Protein AF-A0A4R4NQK6-F1 (afdb_monomer_lite)

Secondary structure (DSSP, 8-state):
----SHHHHHHHHHHHHHHHHHHHHHHHHHHHHHHHHHHHHHHHHHHHHHHTS-HHHHHHHHHHHHHHHHHHHHHHHHHHHHHHHHHHHHHHHHHHHHHHHHHHHHHHH---TT--SS-TTTT---

Sequence (126 aa):
MSDLTHTGFVRAIKKLDSETQKVGAVLEERARMLKEIGEDTAAVAEMIGEMRIDTPTVEECRSLAVECGALNEGYAKFLNHLHDVQRVSEVMRETAAREDGAIQEAVDASNIQGVHDIDRLWFKQD

pLDDT: mean 75.34, std 13.45, range [36.28, 89.62]

Foldseek 3Di:
DQPPALVSVLVVLVVLLVVLVVVLVVLVVVLVVLLVQLVVLLVVLVVVVVVVPDPVSSVVSPVSSVVSVVVSVVSVVVSVVSVVSNVVSVVVNVVSVVVLVVVLVVVVPDPDDPPPPPPCSNNDDD

Radius of gyration: 26.52 Å; chains: 1; bounding box: 51×29×78 Å

Structure (mmCIF, N/CA/C/O backbone):
data_AF-A0A4R4NQK6-F1
#
_entry.id   AF-A0A4R4NQK6-F1
#
loop_
_atom_site.group_PDB
_atom_site.id
_atom_site.type_symbol
_atom_site.label_atom_id
_atom_site.label_alt_id
_atom_site.label_comp_id
_atom_site.label_asym_id
_atom_site.label_entity_id
_atom_site.label_seq_id
_atom_site.pdbx_PDB_ins_code
_atom_site.Cartn_x
_atom_site.Cartn_y
_atom_site.Cartn_z
_atom_site.occupancy
_atom_site.B_iso_or_equiv
_atom_site.auth_seq_i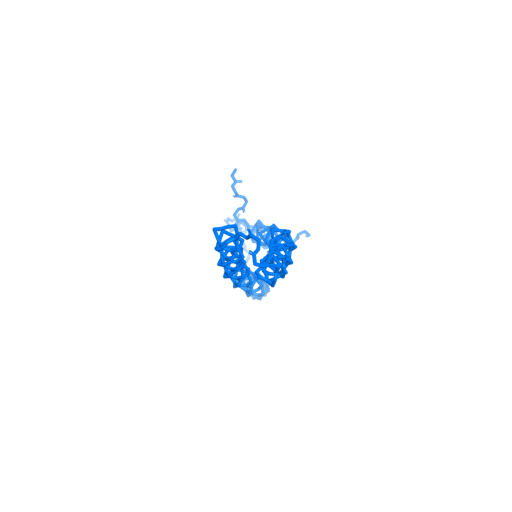d
_atom_site.auth_comp_id
_atom_site.auth_asym_id
_atom_site.auth_atom_id
_atom_site.pdbx_PDB_model_num
ATOM 1 N N . MET A 1 1 ? 5.388 19.939 -21.823 1.00 42.41 1 MET A N 1
ATOM 2 C CA . MET A 1 1 ? 5.336 18.767 -22.719 1.00 42.41 1 MET A CA 1
ATOM 3 C C . MET A 1 1 ? 5.989 17.620 -21.978 1.00 42.41 1 MET A C 1
ATOM 5 O O . MET A 1 1 ? 7.046 17.851 -21.404 1.00 42.41 1 MET A O 1
ATOM 9 N N . SER A 1 2 ? 5.332 16.462 -21.877 1.00 51.88 2 SER A N 1
ATOM 10 C CA . SER A 1 2 ? 5.975 15.267 -21.324 1.00 51.88 2 SER A CA 1
ATOM 11 C C . SER A 1 2 ? 7.163 14.936 -22.213 1.00 51.88 2 SER A C 1
ATOM 13 O O . SER A 1 2 ? 6.999 14.816 -23.424 1.00 51.88 2 SER A O 1
ATOM 15 N N . ASP A 1 3 ? 8.344 14.858 -21.619 1.00 54.84 3 ASP A N 1
ATOM 16 C CA . ASP A 1 3 ? 9.531 14.326 -22.269 1.00 54.84 3 ASP A CA 1
ATOM 17 C C . ASP A 1 3 ? 9.215 12.880 -22.697 1.00 54.84 3 ASP A C 1
ATOM 19 O O . ASP A 1 3 ? 9.081 12.000 -21.849 1.00 54.84 3 ASP A O 1
ATOM 23 N N . LEU A 1 4 ? 8.949 12.680 -23.994 1.00 57.94 4 LEU A N 1
ATOM 24 C CA . LEU A 1 4 ? 8.558 11.394 -24.595 1.00 57.94 4 LEU A CA 1
ATOM 25 C C . LEU A 1 4 ? 9.774 10.490 -24.865 1.00 57.94 4 LEU A C 1
ATOM 27 O O . LEU A 1 4 ? 9.633 9.444 -25.492 1.00 57.94 4 LEU A O 1
ATOM 31 N N . THR A 1 5 ? 10.964 10.892 -24.419 1.00 68.81 5 THR A N 1
ATOM 32 C CA . THR A 1 5 ? 12.196 10.112 -24.565 1.00 68.81 5 THR A CA 1
ATOM 33 C C . THR A 1 5 ? 12.193 8.884 -23.654 1.00 68.81 5 THR A C 1
ATOM 35 O O . THR A 1 5 ? 11.491 8.844 -22.638 1.00 68.81 5 THR A O 1
ATOM 38 N N . HIS A 1 6 ? 13.025 7.887 -23.974 1.00 68.62 6 HIS A N 1
ATOM 39 C CA . HIS A 1 6 ? 13.259 6.729 -23.101 1.00 68.62 6 HIS A CA 1
ATOM 40 C C . HIS A 1 6 ? 13.694 7.155 -21.694 1.00 68.62 6 HIS A C 1
ATOM 42 O O . HIS A 1 6 ? 13.131 6.695 -20.701 1.00 68.62 6 HIS A O 1
ATOM 48 N N . THR A 1 7 ? 14.587 8.140 -21.601 1.00 70.12 7 THR A N 1
ATOM 49 C CA . THR A 1 7 ? 14.999 8.758 -20.335 1.00 70.12 7 THR A CA 1
ATOM 50 C C . THR A 1 7 ? 13.813 9.360 -19.575 1.00 70.12 7 THR A C 1
ATOM 52 O O . THR A 1 7 ? 13.702 9.184 -18.356 1.00 70.12 7 THR A O 1
ATOM 55 N N . GLY A 1 8 ? 12.895 10.035 -20.273 1.00 73.00 8 GLY A N 1
ATOM 56 C CA . GLY A 1 8 ? 11.640 10.539 -19.713 1.00 73.00 8 GLY A CA 1
ATOM 57 C C . GLY A 1 8 ? 10.737 9.422 -19.179 1.00 73.00 8 GLY A C 1
ATOM 58 O O . GLY A 1 8 ? 10.245 9.512 -18.049 1.00 73.00 8 GLY A O 1
ATOM 59 N N . PHE A 1 9 ? 10.588 8.335 -19.938 1.00 75.06 9 PHE A N 1
ATOM 60 C CA . PHE A 1 9 ? 9.820 7.147 -19.555 1.00 75.06 9 PHE A CA 1
ATOM 61 C C . PHE A 1 9 ? 10.410 6.436 -18.326 1.00 75.06 9 PHE A C 1
ATOM 63 O O . PHE A 1 9 ? 9.708 6.215 -17.336 1.00 75.06 9 PHE A O 1
ATOM 70 N N . VAL A 1 10 ? 11.718 6.164 -18.318 1.00 79.44 10 VAL A N 1
ATOM 71 C CA . VAL A 1 10 ? 12.422 5.553 -17.178 1.00 79.44 10 VAL A CA 1
ATOM 72 C C . VAL A 1 10 ? 12.328 6.439 -15.936 1.00 79.44 10 VAL A C 1
ATOM 74 O O . VAL A 1 10 ? 12.112 5.939 -14.828 1.00 79.44 10 VAL A O 1
ATOM 77 N N . ARG A 1 11 ? 12.453 7.763 -16.088 1.00 80.81 11 ARG A N 1
ATOM 78 C CA . ARG A 1 11 ? 12.289 8.715 -14.980 1.00 80.81 11 ARG A CA 1
ATOM 79 C C . ARG A 1 11 ? 10.866 8.685 -14.419 1.00 80.81 11 ARG A C 1
ATOM 81 O O . ARG A 1 11 ? 10.709 8.730 -13.199 1.00 80.81 11 ARG A O 1
ATOM 88 N N . ALA A 1 12 ? 9.849 8.578 -15.273 1.00 80.19 12 ALA A N 1
ATOM 89 C CA . ALA A 1 12 ? 8.457 8.452 -14.848 1.00 80.19 12 ALA A CA 1
ATOM 90 C C . ALA A 1 12 ? 8.209 7.147 -14.070 1.00 80.19 12 ALA A C 1
ATOM 92 O O . ALA A 1 12 ? 7.618 7.198 -12.993 1.00 80.19 12 ALA A O 1
ATOM 93 N N . ILE A 1 13 ? 8.738 6.011 -14.543 1.00 83.81 13 ILE A N 1
ATOM 94 C CA . ILE A 1 13 ? 8.677 4.718 -13.834 1.00 83.81 13 ILE A CA 1
ATOM 95 C C . ILE A 1 13 ? 9.364 4.807 -12.465 1.00 83.81 13 ILE A C 1
ATOM 97 O O . ILE A 1 13 ? 8.788 4.407 -11.456 1.00 83.81 13 ILE A O 1
ATOM 101 N N . LYS A 1 14 ? 10.578 5.371 -12.398 1.00 82.56 14 LYS A N 1
ATOM 102 C CA . LYS A 1 14 ? 11.308 5.553 -11.128 1.00 82.56 14 LYS A CA 1
ATOM 103 C C . LYS A 1 14 ? 10.542 6.440 -10.146 1.00 82.56 14 LYS A C 1
ATOM 105 O O . LYS A 1 14 ? 10.525 6.164 -8.948 1.00 82.56 14 LYS A O 1
ATOM 110 N N . LYS A 1 15 ? 9.905 7.503 -10.644 1.00 86.19 15 LYS A N 1
ATOM 111 C CA . LYS A 1 15 ? 9.072 8.385 -9.824 1.00 86.19 15 LYS A CA 1
ATOM 112 C C . LYS A 1 15 ? 7.853 7.638 -9.274 1.00 86.19 15 LYS A C 1
ATOM 114 O O . LYS A 1 15 ? 7.613 7.713 -8.073 1.00 86.19 15 LYS A O 1
ATOM 119 N N . LEU A 1 16 ? 7.147 6.888 -10.122 1.00 82.62 16 LEU A N 1
ATOM 120 C CA . LEU A 1 16 ? 6.000 6.070 -9.721 1.00 82.62 16 LEU A CA 1
ATOM 121 C C . LEU A 1 16 ? 6.387 5.028 -8.658 1.00 82.62 16 LEU A C 1
ATOM 123 O O . LEU A 1 16 ? 5.688 4.872 -7.660 1.00 82.62 16 LEU A O 1
ATOM 127 N N . ASP A 1 17 ? 7.524 4.353 -8.828 1.00 83.12 17 ASP A N 1
ATOM 128 C CA . ASP A 1 17 ? 8.042 3.386 -7.852 1.00 83.12 17 ASP A CA 1
ATOM 129 C C . ASP A 1 17 ? 8.343 4.052 -6.494 1.00 83.12 17 ASP A C 1
ATOM 131 O O . ASP A 1 17 ? 7.896 3.593 -5.446 1.00 83.12 17 ASP A O 1
ATOM 135 N N . SER A 1 18 ? 8.998 5.218 -6.495 1.00 86.12 18 SER A N 1
ATOM 136 C CA . SER A 1 18 ? 9.258 5.963 -5.255 1.00 86.12 18 SER A CA 1
ATOM 137 C C . SER A 1 18 ? 7.976 6.427 -4.551 1.00 86.12 18 SER A C 1
ATOM 139 O O . SER A 1 18 ? 7.889 6.375 -3.322 1.00 86.12 18 SER A O 1
ATOM 141 N N . GLU A 1 19 ? 6.982 6.901 -5.304 1.00 86.81 19 GLU A N 1
ATOM 142 C CA . GLU A 1 19 ? 5.702 7.351 -4.747 1.00 86.81 19 GLU A CA 1
ATOM 143 C C . GLU A 1 19 ? 4.905 6.178 -4.163 1.00 86.81 19 GLU A C 1
ATOM 145 O O . GLU A 1 19 ? 4.422 6.271 -3.033 1.00 86.81 19 GLU A O 1
ATOM 150 N N . THR A 1 20 ? 4.839 5.050 -4.872 1.00 82.88 20 THR A N 1
ATOM 151 C CA . THR A 1 20 ? 4.142 3.843 -4.397 1.00 82.88 20 THR A CA 1
ATOM 152 C C . THR A 1 20 ? 4.804 3.237 -3.160 1.00 82.88 20 THR A C 1
ATOM 154 O O . THR A 1 20 ? 4.091 2.848 -2.239 1.00 82.88 20 THR A O 1
ATOM 157 N N . GLN A 1 21 ? 6.139 3.237 -3.064 1.00 86.38 21 GLN A N 1
ATOM 158 C CA . GLN A 1 21 ? 6.856 2.799 -1.856 1.00 86.38 21 GLN A CA 1
ATOM 159 C C . GLN A 1 21 ? 6.538 3.667 -0.632 1.00 86.38 21 GLN A C 1
ATOM 161 O O . GLN A 1 21 ? 6.261 3.141 0.446 1.00 86.38 21 GLN A O 1
ATOM 166 N N . LYS A 1 22 ? 6.539 4.998 -0.787 1.00 87.44 22 LYS A N 1
ATOM 167 C CA . LYS A 1 22 ? 6.208 5.922 0.313 1.00 87.44 22 LYS A CA 1
ATOM 168 C C . LYS A 1 22 ? 4.777 5.726 0.798 1.00 87.44 22 LYS A C 1
ATOM 170 O O . LYS A 1 22 ? 4.539 5.695 2.002 1.00 87.44 22 LYS A O 1
ATOM 175 N N . VAL A 1 23 ? 3.835 5.596 -0.135 1.00 85.94 23 VAL A N 1
ATOM 176 C CA . VAL A 1 23 ? 2.428 5.349 0.193 1.00 85.94 23 VAL A CA 1
ATOM 177 C C . VAL A 1 23 ? 2.269 3.985 0.866 1.00 85.94 23 VAL A C 1
ATOM 179 O O . VAL A 1 23 ? 1.607 3.908 1.895 1.00 85.94 23 VAL A O 1
ATOM 182 N N . GLY A 1 24 ? 2.929 2.941 0.355 1.00 85.94 24 GLY A N 1
ATOM 183 C CA . GLY A 1 24 ? 2.920 1.601 0.947 1.00 85.94 24 GLY A CA 1
ATOM 184 C C . GLY A 1 24 ? 3.368 1.598 2.408 1.00 85.94 24 GLY A C 1
ATOM 185 O O . GLY A 1 24 ? 2.615 1.152 3.267 1.00 85.94 24 GLY A O 1
ATOM 186 N N . ALA A 1 25 ? 4.520 2.201 2.716 1.00 86.88 25 ALA A N 1
ATOM 187 C CA . ALA A 1 25 ? 5.038 2.268 4.086 1.00 86.88 25 ALA A CA 1
ATOM 188 C C . ALA A 1 25 ? 4.089 2.996 5.058 1.00 86.88 25 ALA A C 1
ATOM 190 O O . ALA A 1 25 ? 3.899 2.566 6.195 1.00 86.88 25 ALA A O 1
ATOM 191 N N . VAL A 1 26 ? 3.459 4.091 4.614 1.00 88.00 26 VAL A N 1
ATOM 192 C CA . VAL A 1 26 ? 2.468 4.808 5.433 1.00 88.00 26 VAL A CA 1
ATOM 193 C C . VAL A 1 26 ? 1.238 3.937 5.679 1.00 88.00 26 VAL A C 1
ATOM 195 O O . VAL A 1 26 ? 0.726 3.908 6.795 1.00 88.00 26 VAL A O 1
ATOM 198 N N . LEU A 1 27 ? 0.755 3.229 4.660 1.00 83.69 27 LEU A N 1
ATOM 199 C CA . LEU A 1 27 ? -0.428 2.381 4.779 1.00 83.69 27 LEU A CA 1
ATOM 200 C C . LEU A 1 27 ? -0.175 1.143 5.641 1.00 83.69 27 LEU A C 1
ATOM 202 O O . LEU A 1 27 ? -1.054 0.787 6.419 1.00 83.69 27 LEU A O 1
ATOM 206 N N . GLU A 1 28 ? 1.008 0.532 5.565 1.00 86.81 28 GLU A N 1
ATOM 207 C CA . GLU A 1 28 ? 1.410 -0.569 6.452 1.00 86.81 28 GLU A CA 1
ATOM 208 C C . GLU A 1 28 ? 1.378 -0.154 7.923 1.00 86.81 28 GLU A C 1
ATOM 210 O O . GLU A 1 28 ? 0.825 -0.868 8.760 1.00 86.81 28 GLU A O 1
ATOM 215 N N . GLU A 1 29 ? 1.918 1.023 8.239 1.00 89.25 29 GLU A N 1
ATOM 216 C CA . GLU A 1 29 ? 1.920 1.537 9.608 1.00 89.25 29 GLU A CA 1
ATOM 217 C C . GLU A 1 29 ? 0.496 1.832 10.105 1.00 89.25 29 GLU A C 1
ATOM 219 O O . GLU A 1 29 ? 0.135 1.493 11.232 1.00 89.25 29 GLU A O 1
ATOM 224 N N . ARG A 1 30 ? -0.359 2.412 9.252 1.00 85.06 30 ARG A N 1
ATOM 225 C CA . ARG A 1 30 ? -1.769 2.663 9.595 1.00 85.06 30 ARG A CA 1
ATOM 226 C C . ARG A 1 30 ? -2.564 1.372 9.769 1.00 85.06 30 ARG A C 1
ATOM 228 O O . ARG A 1 30 ? -3.375 1.296 10.687 1.00 85.06 30 ARG A O 1
ATOM 235 N N . ALA A 1 31 ? -2.324 0.373 8.925 1.00 82.06 31 ALA A N 1
ATOM 236 C CA . ALA A 1 31 ? -2.943 -0.942 9.034 1.00 82.06 31 ALA A CA 1
ATOM 237 C C . ALA A 1 31 ? -2.559 -1.619 10.359 1.00 82.06 31 ALA A C 1
ATOM 239 O O . ALA A 1 31 ? -3.431 -2.090 11.089 1.00 82.06 31 ALA A O 1
ATOM 240 N N . ARG A 1 32 ? -1.269 -1.580 10.725 1.00 87.56 32 ARG A N 1
ATOM 241 C CA . ARG A 1 32 ? -0.779 -2.099 12.010 1.00 87.56 32 ARG A CA 1
ATOM 242 C C . ARG A 1 32 ? -1.455 -1.412 13.195 1.00 87.56 32 ARG A C 1
ATOM 244 O O . ARG A 1 32 ? -2.004 -2.098 14.049 1.00 87.56 32 ARG A O 1
ATOM 251 N N . MET A 1 33 ? -1.494 -0.082 13.195 1.00 89.62 33 MET A N 1
ATOM 252 C CA . MET A 1 33 ? -2.142 0.702 14.250 1.00 89.62 33 MET A CA 1
ATOM 253 C C . MET A 1 33 ? -3.635 0.371 14.393 1.00 89.62 33 MET A C 1
ATOM 255 O O . MET A 1 33 ? -4.135 0.232 15.503 1.00 89.62 33 MET A O 1
ATOM 259 N N . LEU A 1 34 ? -4.364 0.222 13.283 1.00 83.81 34 LEU A N 1
ATOM 260 C CA . LEU A 1 34 ? -5.784 -0.147 13.317 1.00 83.81 34 LEU A CA 1
ATOM 261 C C . LEU A 1 34 ? -6.013 -1.560 13.845 1.00 83.81 34 LEU A C 1
ATOM 263 O O . LEU A 1 34 ? -6.998 -1.797 14.543 1.00 83.81 34 LEU A O 1
ATOM 267 N N . LYS A 1 35 ? -5.111 -2.487 13.517 1.00 85.81 35 LYS A N 1
ATOM 268 C CA . LYS A 1 35 ? -5.142 -3.841 14.059 1.00 85.81 35 LYS A CA 1
ATOM 269 C C . LYS A 1 35 ? -4.949 -3.825 15.577 1.00 85.81 35 LYS A C 1
ATOM 271 O O . LYS A 1 35 ? -5.766 -4.414 16.273 1.00 85.81 35 LYS A O 1
ATOM 276 N N . GLU A 1 36 ? -3.937 -3.113 16.069 1.00 88.94 36 GLU A N 1
ATOM 277 C CA . GLU A 1 36 ? -3.670 -2.965 17.508 1.00 88.94 36 GLU A CA 1
ATOM 278 C C . GLU A 1 36 ? -4.870 -2.341 18.236 1.00 88.94 36 GLU A C 1
ATOM 280 O O . GLU A 1 36 ? -5.358 -2.902 19.211 1.00 88.94 36 GLU A O 1
ATOM 285 N N . ILE A 1 37 ? -5.435 -1.250 17.702 1.00 85.44 37 ILE A N 1
ATOM 286 C CA . ILE A 1 37 ? -6.640 -0.615 18.264 1.00 85.44 37 ILE A CA 1
ATOM 287 C C . ILE A 1 37 ? -7.819 -1.596 18.305 1.00 85.44 37 ILE A C 1
ATOM 289 O O . ILE A 1 37 ? -8.557 -1.632 19.290 1.00 85.44 37 ILE A O 1
ATOM 293 N N . GLY A 1 38 ? -8.023 -2.380 17.243 1.00 83.00 38 GLY A N 1
ATOM 294 C CA . GLY A 1 38 ? -9.093 -3.375 17.185 1.00 83.00 38 GLY A CA 1
ATOM 295 C C . GLY A 1 38 ? -8.921 -4.488 18.221 1.00 83.00 38 GLY A C 1
ATOM 296 O O . GLY A 1 38 ? -9.890 -4.851 18.888 1.00 83.00 38 GLY A O 1
ATOM 297 N N . GLU A 1 39 ? -7.696 -4.991 18.389 1.00 87.19 39 GLU A N 1
ATOM 298 C CA . GLU A 1 39 ? -7.345 -6.010 19.388 1.00 87.19 39 GLU A CA 1
ATOM 299 C C . GLU A 1 39 ? -7.535 -5.482 20.820 1.00 87.19 39 GLU A C 1
ATOM 301 O O . GLU A 1 39 ? -8.202 -6.133 21.628 1.00 87.19 39 GLU A O 1
ATOM 306 N N . ASP A 1 40 ? -7.055 -4.270 21.111 1.00 87.75 40 ASP A N 1
ATOM 307 C CA . ASP A 1 40 ? -7.229 -3.617 22.413 1.00 87.75 40 ASP A CA 1
ATOM 308 C C . ASP A 1 40 ? -8.709 -3.362 22.725 1.00 87.75 40 ASP A C 1
ATOM 310 O O . ASP A 1 40 ? -9.181 -3.619 23.834 1.00 87.75 40 ASP A O 1
ATOM 314 N N . THR A 1 41 ? -9.476 -2.900 21.734 1.00 82.81 41 THR A N 1
ATOM 315 C CA . THR A 1 41 ? -10.917 -2.653 21.889 1.00 82.81 41 THR A CA 1
ATOM 316 C C . THR A 1 41 ? -11.672 -3.950 22.180 1.00 82.81 41 THR A C 1
ATOM 318 O O . THR A 1 41 ? -12.558 -3.969 23.039 1.00 82.81 41 THR A O 1
ATOM 321 N N . ALA A 1 42 ? -11.314 -5.047 21.506 1.00 82.00 42 ALA A N 1
ATOM 322 C CA . ALA A 1 42 ? -11.895 -6.359 21.771 1.00 82.00 42 ALA A CA 1
ATOM 323 C C . ALA A 1 42 ? -11.575 -6.841 23.194 1.00 82.00 42 ALA A C 1
ATOM 325 O O . ALA A 1 42 ? -12.480 -7.280 23.905 1.00 82.00 42 ALA A O 1
ATOM 326 N N . ALA A 1 43 ? -10.324 -6.690 23.638 1.00 85.56 43 ALA A N 1
ATOM 327 C CA . ALA A 1 43 ? -9.905 -7.057 24.989 1.00 85.56 43 ALA A CA 1
ATOM 328 C C . ALA A 1 43 ? -10.651 -6.246 26.064 1.00 85.56 43 ALA A C 1
ATOM 330 O O . ALA A 1 43 ? -11.144 -6.807 27.044 1.00 85.56 43 ALA A O 1
ATOM 331 N N . VAL A 1 44 ? -10.817 -4.935 25.860 1.00 83.44 44 VAL A N 1
ATOM 332 C CA . VAL A 1 44 ? -11.616 -4.080 26.753 1.00 83.44 44 VAL A CA 1
ATOM 333 C C . VAL A 1 44 ? -13.078 -4.536 26.788 1.00 83.44 44 VAL A C 1
ATOM 335 O O . VAL A 1 44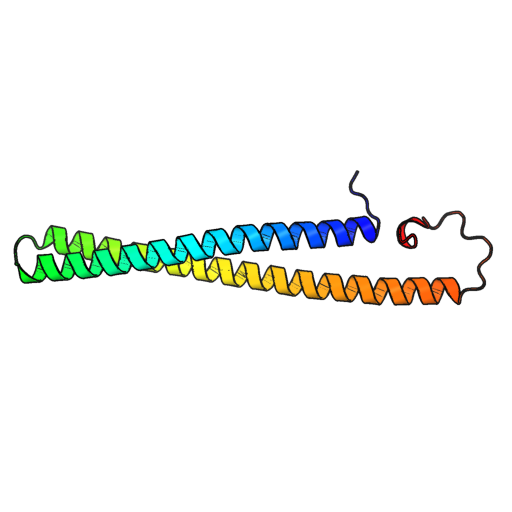 ? -13.668 -4.604 27.868 1.00 83.44 44 VAL A O 1
ATOM 338 N N . ALA A 1 45 ? -13.662 -4.901 25.643 1.00 76.12 45 ALA A N 1
ATOM 339 C CA . ALA A 1 45 ? -15.029 -5.417 25.584 1.00 76.12 45 ALA A CA 1
ATOM 340 C C . ALA A 1 45 ? -15.198 -6.702 26.411 1.00 76.12 45 ALA A C 1
ATOM 342 O O . ALA A 1 45 ? -16.205 -6.869 27.102 1.00 76.12 45 ALA A O 1
ATOM 343 N N . GLU A 1 46 ? -14.217 -7.608 26.357 1.00 82.62 46 GLU A N 1
ATOM 344 C CA . GLU A 1 46 ? -14.208 -8.830 27.166 1.00 82.62 46 GLU A CA 1
ATOM 345 C C . GLU A 1 46 ? -14.129 -8.512 28.660 1.00 82.62 46 GLU A C 1
ATOM 347 O O . GLU A 1 46 ? -14.972 -8.991 29.420 1.00 82.62 46 GLU A O 1
ATOM 352 N N . MET A 1 47 ? -13.217 -7.624 29.069 1.00 83.19 47 MET A N 1
ATOM 353 C CA . MET A 1 47 ? -13.088 -7.192 30.465 1.00 83.19 47 MET A CA 1
ATOM 354 C C . MET A 1 47 ? -14.386 -6.571 31.005 1.00 83.19 47 MET A C 1
ATOM 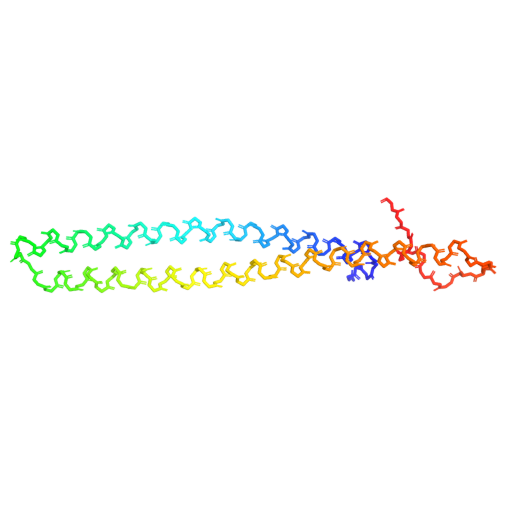356 O O . MET A 1 47 ? -14.835 -6.921 32.097 1.00 83.19 47 MET A O 1
ATOM 360 N N . ILE A 1 48 ? -15.034 -5.679 30.245 1.00 77.69 48 ILE A N 1
ATOM 361 C CA . ILE A 1 48 ? -16.319 -5.074 30.643 1.00 77.69 48 ILE A CA 1
ATOM 362 C C . ILE A 1 48 ? -17.414 -6.151 30.737 1.00 77.69 48 ILE A C 1
ATOM 364 O O . ILE A 1 48 ? -18.229 -6.139 31.667 1.00 77.69 48 ILE A O 1
ATOM 368 N N . GLY A 1 49 ? -17.415 -7.109 29.805 1.00 76.50 49 GLY A N 1
ATOM 369 C CA . GLY A 1 49 ? -18.339 -8.240 29.795 1.00 76.50 49 GLY A CA 1
ATOM 370 C C . GLY A 1 49 ? -18.205 -9.139 31.024 1.00 76.50 49 GLY A C 1
ATOM 371 O O . GLY A 1 49 ? -19.219 -9.524 31.612 1.00 76.50 49 GLY A O 1
ATOM 372 N N . GLU A 1 50 ? -16.978 -9.419 31.465 1.00 83.69 50 GLU A N 1
ATOM 373 C CA . GLU A 1 50 ? -16.702 -10.188 32.686 1.00 83.69 50 GLU A CA 1
ATOM 374 C C . GLU A 1 50 ? -17.247 -9.500 33.940 1.00 83.69 50 GLU A C 1
ATOM 376 O O . GLU A 1 50 ? -17.769 -10.163 34.841 1.00 83.69 50 GLU A O 1
ATOM 381 N N . MET A 1 51 ? -17.201 -8.166 33.979 1.00 79.00 51 MET A N 1
ATOM 382 C CA . MET A 1 51 ? -17.733 -7.391 35.100 1.00 79.00 51 MET A CA 1
ATOM 383 C C . MET A 1 51 ? -19.273 -7.320 35.110 1.00 79.00 51 MET A C 1
ATOM 385 O O . MET A 1 51 ? -19.850 -6.912 36.118 1.00 79.00 51 MET A O 1
ATOM 389 N N . ARG A 1 52 ? -19.956 -7.746 34.030 1.00 69.75 52 ARG A N 1
ATOM 390 C CA . ARG A 1 52 ? -21.427 -7.693 33.850 1.00 69.75 52 ARG A CA 1
ATOM 391 C C . ARG A 1 52 ? -22.028 -6.291 34.024 1.00 69.75 52 ARG A C 1
ATOM 393 O O . ARG A 1 52 ? -23.187 -6.165 34.415 1.00 69.75 52 ARG A O 1
ATOM 400 N N . ILE A 1 53 ? -21.235 -5.248 33.776 1.00 66.62 53 ILE A N 1
ATOM 401 C CA . ILE A 1 53 ? -21.595 -3.866 34.126 1.00 66.62 53 ILE A CA 1
ATOM 402 C C . ILE A 1 53 ? -22.554 -3.250 33.103 1.00 66.62 53 ILE A C 1
ATOM 404 O O . ILE A 1 53 ? -23.444 -2.511 33.513 1.00 66.62 53 ILE A O 1
ATOM 408 N N . ASP A 1 54 ? -22.419 -3.565 31.808 1.00 74.38 54 ASP A N 1
ATOM 409 C CA . ASP A 1 54 ? -23.273 -2.972 30.774 1.00 74.38 54 ASP A CA 1
ATOM 410 C C . ASP A 1 54 ? -23.218 -3.732 29.431 1.00 74.38 54 ASP A C 1
ATOM 412 O O . ASP A 1 54 ? -22.238 -3.649 28.693 1.00 74.38 54 ASP A O 1
ATOM 416 N N . THR A 1 55 ? -24.262 -4.504 29.108 1.00 80.31 55 THR A N 1
ATOM 417 C CA . THR A 1 55 ? -24.334 -5.296 27.861 1.00 80.31 55 THR A CA 1
ATOM 418 C C . THR A 1 55 ? -24.301 -4.432 26.587 1.00 80.31 55 THR A C 1
ATOM 420 O O . THR A 1 55 ? -23.517 -4.774 25.703 1.00 80.31 55 THR A O 1
ATOM 423 N N . PRO A 1 56 ? -25.051 -3.312 26.488 1.00 85.50 56 PRO A N 1
ATOM 424 C CA . PRO A 1 56 ? -24.935 -2.361 25.379 1.00 85.50 56 PRO A CA 1
ATOM 425 C C . PRO A 1 56 ? -23.503 -1.894 25.092 1.00 85.50 56 PRO A C 1
ATOM 427 O O . PRO A 1 56 ? -23.044 -2.021 23.961 1.00 85.50 56 PRO A O 1
ATOM 430 N N . THR A 1 57 ? -22.757 -1.438 26.107 1.00 80.81 57 THR A N 1
ATOM 431 C CA . THR A 1 57 ? -21.363 -0.990 25.917 1.00 80.81 57 THR A CA 1
ATOM 432 C C . THR A 1 57 ? -20.462 -2.120 25.401 1.00 80.81 57 THR A C 1
ATOM 434 O O . THR A 1 57 ? -19.616 -1.899 24.538 1.00 80.81 57 THR A O 1
ATOM 437 N N . VAL A 1 58 ? -20.651 -3.357 25.876 1.00 83.12 58 VAL A N 1
ATOM 438 C CA . VAL A 1 58 ? -19.890 -4.521 25.380 1.00 83.12 58 VAL A CA 1
ATOM 439 C C . VAL A 1 58 ? -20.187 -4.797 23.906 1.00 83.12 58 VAL A C 1
ATOM 441 O O . VAL A 1 58 ? -19.274 -5.120 23.144 1.00 83.12 58 VAL A O 1
ATOM 444 N N . GLU A 1 59 ? -21.449 -4.688 23.493 1.00 86.50 59 GLU A N 1
ATOM 445 C CA . GLU A 1 59 ? -21.853 -4.860 22.096 1.00 86.50 59 GLU A CA 1
ATOM 446 C C . GLU A 1 59 ? -21.283 -3.754 21.200 1.00 86.50 59 GLU A C 1
ATOM 448 O O . GLU A 1 59 ? -20.760 -4.061 20.128 1.00 86.50 59 GLU A O 1
ATOM 453 N N . GLU A 1 60 ? -21.288 -2.500 21.660 1.00 84.88 60 GLU A N 1
ATOM 454 C CA . GLU A 1 60 ? -20.670 -1.372 20.952 1.00 84.88 60 GLU A CA 1
ATOM 455 C C . GLU A 1 60 ? -19.160 -1.573 20.767 1.00 84.88 60 GLU A C 1
ATOM 457 O O . GLU A 1 60 ? -18.655 -1.458 19.648 1.00 84.88 60 GLU A O 1
ATOM 462 N N . CYS A 1 61 ? -18.434 -1.957 21.823 1.00 81.94 61 CYS A N 1
ATOM 463 C CA . CYS A 1 61 ? -16.998 -2.232 21.728 1.00 81.94 61 CYS A CA 1
ATOM 464 C C . CYS A 1 61 ? -16.699 -3.406 20.781 1.00 81.94 61 CYS A C 1
ATOM 466 O O . CYS A 1 61 ? -15.760 -3.340 19.986 1.00 81.94 61 CYS A O 1
ATOM 468 N N . ARG A 1 62 ? -17.510 -4.473 20.806 1.00 84.31 62 ARG A N 1
ATOM 469 C CA . ARG A 1 62 ? -17.367 -5.597 19.865 1.00 84.31 62 ARG A CA 1
ATOM 470 C C . ARG A 1 62 ? -17.625 -5.172 18.423 1.00 84.31 62 ARG A C 1
ATOM 472 O O . ARG A 1 62 ? -16.875 -5.579 17.540 1.00 84.31 62 ARG A O 1
ATOM 479 N N . SER A 1 63 ? -18.650 -4.354 18.184 1.00 87.88 63 SER A N 1
ATOM 480 C CA . SER A 1 63 ? -18.940 -3.815 16.851 1.00 87.88 63 SER A CA 1
ATOM 481 C C . SER A 1 63 ? -17.769 -2.983 16.332 1.00 87.88 63 SER A C 1
ATOM 483 O O . SER A 1 63 ? -17.317 -3.192 15.208 1.00 87.88 63 SER A O 1
ATOM 485 N N . LEU A 1 64 ? -17.212 -2.110 17.177 1.00 83.56 64 LEU A N 1
ATOM 486 C CA . LEU A 1 64 ? -16.053 -1.292 16.825 1.00 83.56 64 LEU A CA 1
ATOM 487 C C . LEU A 1 64 ? -14.828 -2.150 16.479 1.00 83.56 64 LEU A C 1
ATOM 489 O O . LEU A 1 64 ? -14.166 -1.901 15.474 1.00 83.56 64 LEU A O 1
ATOM 493 N N . ALA A 1 65 ? -14.552 -3.200 17.257 1.00 80.81 65 ALA A N 1
ATOM 494 C CA . ALA A 1 65 ? -13.453 -4.120 16.967 1.00 80.81 65 ALA A CA 1
ATOM 495 C C . ALA A 1 65 ? -13.622 -4.822 15.603 1.00 80.81 65 ALA A C 1
ATOM 497 O O . ALA A 1 65 ? -12.656 -4.950 14.844 1.00 80.81 65 ALA A O 1
ATOM 498 N N . VAL A 1 66 ? -14.850 -5.227 15.254 1.00 87.06 66 VAL A N 1
ATOM 499 C CA . VAL A 1 66 ? -15.168 -5.812 13.939 1.00 87.06 66 VAL A CA 1
ATOM 500 C C . VAL A 1 66 ? -14.938 -4.803 12.811 1.00 87.06 66 VAL A C 1
ATOM 502 O O . VAL A 1 66 ? -14.326 -5.149 11.799 1.00 87.06 66 VAL A O 1
ATOM 505 N N . GLU A 1 67 ? -15.376 -3.555 12.979 1.00 88.94 67 GLU A N 1
ATOM 506 C CA . GLU A 1 67 ? -15.168 -2.490 11.991 1.00 88.94 67 GLU A CA 1
ATOM 507 C C . GLU A 1 67 ? -13.680 -2.171 11.784 1.00 88.94 67 GLU A C 1
ATOM 509 O O . GLU A 1 67 ? -13.231 -2.047 10.641 1.00 88.94 67 GLU A O 1
ATOM 514 N N . CYS A 1 68 ? -12.890 -2.118 12.862 1.00 79.12 68 CYS A N 1
ATOM 515 C CA . CYS A 1 68 ? -11.433 -1.978 12.786 1.00 79.12 68 CYS A CA 1
ATOM 516 C C . CYS A 1 68 ? -10.793 -3.136 12.004 1.00 79.12 68 CYS A C 1
ATOM 518 O O . CYS A 1 68 ? -9.936 -2.900 11.147 1.00 79.12 68 CYS A O 1
ATOM 520 N N . GLY A 1 69 ? -11.242 -4.373 12.243 1.00 82.12 69 GLY A N 1
ATOM 521 C CA . GLY A 1 69 ? -10.804 -5.552 11.495 1.00 82.12 69 GLY A CA 1
ATOM 522 C C . GLY A 1 69 ? -11.119 -5.454 9.998 1.00 82.12 69 GLY A C 1
ATOM 523 O O . GLY A 1 69 ? -10.227 -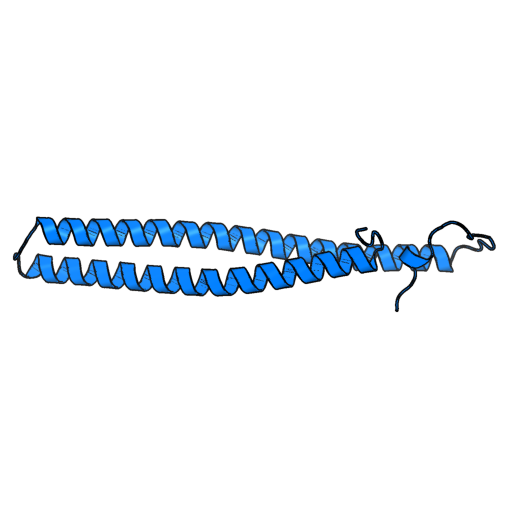5.633 9.166 1.00 82.12 69 GLY A O 1
ATOM 524 N N . ALA A 1 70 ? -12.353 -5.087 9.646 1.00 86.25 70 ALA A N 1
ATOM 525 C CA . ALA A 1 70 ? -12.776 -4.913 8.255 1.00 86.25 70 ALA A CA 1
ATOM 526 C C . ALA A 1 70 ? -11.992 -3.798 7.540 1.00 86.25 70 ALA A C 1
ATOM 528 O O . ALA A 1 70 ? -11.603 -3.940 6.377 1.00 86.25 70 ALA A O 1
ATOM 529 N N . LEU A 1 71 ? -11.715 -2.696 8.241 1.00 82.88 71 LEU A N 1
ATOM 530 C CA . LEU A 1 71 ? -10.903 -1.607 7.712 1.00 82.88 71 LEU A CA 1
ATOM 531 C C . LEU A 1 71 ? -9.455 -2.060 7.463 1.00 82.88 71 LEU A C 1
ATOM 533 O O . LEU A 1 71 ? -8.905 -1.781 6.396 1.00 82.88 71 LEU A O 1
ATOM 537 N N . ASN A 1 72 ? -8.857 -2.807 8.397 1.00 82.88 72 ASN A N 1
ATOM 538 C CA . ASN A 1 72 ? -7.519 -3.384 8.246 1.00 82.88 72 ASN A CA 1
ATOM 539 C C . ASN A 1 72 ? -7.427 -4.341 7.039 1.00 82.88 72 ASN A C 1
ATOM 541 O O . ASN A 1 72 ? -6.477 -4.264 6.258 1.00 8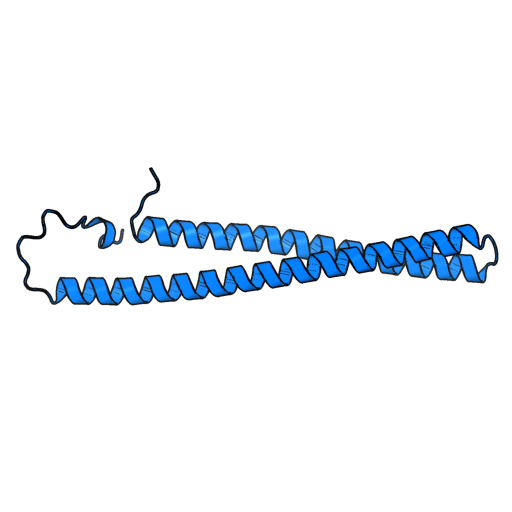2.88 72 ASN A O 1
ATOM 545 N N . GLU A 1 73 ? -8.437 -5.187 6.810 1.00 84.75 73 GLU A N 1
ATOM 546 C CA . GLU A 1 73 ? -8.507 -6.020 5.598 1.00 84.75 73 GLU A CA 1
ATOM 547 C C . GLU A 1 73 ? -8.552 -5.186 4.308 1.00 84.75 73 GLU A C 1
ATOM 549 O O . GLU A 1 73 ? -7.948 -5.557 3.296 1.00 84.75 73 GLU A O 1
ATOM 554 N N . GLY A 1 74 ? -9.254 -4.049 4.330 1.00 84.06 74 GLY A N 1
ATOM 555 C CA . GLY A 1 74 ? -9.273 -3.089 3.227 1.00 84.06 74 GLY A CA 1
ATOM 556 C C . GLY A 1 74 ? -7.880 -2.542 2.910 1.00 84.06 74 GLY A C 1
ATOM 557 O O . GLY A 1 74 ? -7.465 -2.551 1.747 1.00 84.06 74 GLY A O 1
ATOM 558 N N . TYR A 1 75 ? -7.127 -2.143 3.939 1.00 83.88 75 TYR A N 1
ATOM 559 C CA . TYR A 1 75 ? -5.735 -1.712 3.784 1.00 83.88 75 TYR A CA 1
ATOM 560 C C . TYR A 1 75 ? -4.843 -2.828 3.231 1.00 83.88 75 TYR A C 1
ATOM 562 O O . TYR A 1 75 ? -4.074 -2.580 2.302 1.00 83.88 75 TYR A O 1
ATOM 570 N N . ALA A 1 76 ? -4.983 -4.063 3.721 1.00 80.62 76 ALA A N 1
ATOM 571 C CA . ALA A 1 76 ? -4.216 -5.206 3.223 1.00 80.62 76 ALA A CA 1
ATOM 572 C C . ALA A 1 76 ? -4.466 -5.473 1.725 1.00 80.62 76 ALA A C 1
ATOM 574 O O . ALA A 1 76 ? -3.527 -5.703 0.962 1.00 80.62 76 ALA A O 1
ATOM 575 N N . LYS A 1 77 ? -5.723 -5.382 1.267 1.00 86.69 77 LYS A N 1
ATOM 576 C CA . LYS A 1 77 ? -6.064 -5.503 -0.164 1.00 86.69 77 LYS A CA 1
ATOM 577 C C . LYS A 1 77 ? -5.422 -4.399 -1.001 1.00 86.69 77 LYS A C 1
ATOM 579 O O . LYS A 1 77 ? -4.918 -4.674 -2.088 1.00 86.69 77 LYS A O 1
ATOM 584 N N . PHE A 1 78 ? -5.424 -3.165 -0.503 1.00 81.88 78 PHE A N 1
ATOM 585 C CA . PHE A 1 78 ? -4.796 -2.046 -1.200 1.00 81.88 78 PHE A CA 1
ATOM 586 C C . PHE A 1 78 ? -3.270 -2.197 -1.278 1.00 81.88 78 PHE A C 1
ATOM 588 O O . PHE A 1 78 ? -2.688 -1.960 -2.335 1.00 81.88 78 PHE A O 1
ATOM 595 N N . LEU A 1 79 ? -2.626 -2.651 -0.198 1.00 84.25 79 LEU A N 1
ATOM 596 C CA . LEU A 1 79 ? -1.192 -2.959 -0.175 1.00 84.25 79 LEU A CA 1
ATOM 597 C C . LEU A 1 79 ? -0.823 -4.045 -1.190 1.00 84.25 79 LEU A C 1
ATOM 599 O O . LEU A 1 79 ? 0.138 -3.881 -1.937 1.00 84.25 79 LEU A O 1
ATOM 603 N N . ASN A 1 80 ? -1.628 -5.105 -1.303 1.00 84.50 80 ASN A N 1
ATOM 604 C CA . ASN A 1 80 ? -1.427 -6.122 -2.339 1.00 84.50 80 ASN A CA 1
ATOM 605 C C . ASN A 1 80 ? -1.464 -5.517 -3.750 1.00 84.50 80 ASN A C 1
ATOM 607 O O . ASN A 1 80 ? -0.611 -5.832 -4.579 1.00 84.50 80 ASN A O 1
ATOM 611 N N . HIS A 1 81 ? -2.402 -4.602 -4.011 1.00 84.56 81 HIS A N 1
ATOM 612 C CA . HIS A 1 81 ? -2.468 -3.920 -5.301 1.00 84.56 81 HIS A CA 1
ATOM 613 C C . HIS A 1 81 ? -1.259 -3.004 -5.545 1.00 84.56 81 HIS A C 1
ATOM 615 O O . HIS A 1 81 ? -0.737 -2.954 -6.658 1.00 84.56 81 HIS A O 1
ATOM 621 N N . LEU A 1 82 ? -0.760 -2.317 -4.511 1.00 84.12 82 LEU A N 1
ATOM 622 C CA . LEU A 1 82 ? 0.488 -1.554 -4.606 1.00 84.12 82 LEU A CA 1
ATOM 623 C C . LEU A 1 82 ? 1.677 -2.453 -4.965 1.00 84.12 82 LEU A C 1
ATOM 625 O O . LEU A 1 82 ? 2.464 -2.086 -5.836 1.00 84.12 82 LEU A O 1
ATOM 629 N N . HIS A 1 83 ? 1.785 -3.637 -4.362 1.00 83.62 83 HIS A N 1
ATOM 630 C CA . HIS A 1 83 ? 2.828 -4.603 -4.710 1.00 83.62 83 HIS A CA 1
ATOM 631 C C . HIS A 1 83 ? 2.702 -5.120 -6.148 1.00 83.62 83 HIS A C 1
ATOM 633 O O . HIS A 1 83 ? 3.717 -5.311 -6.820 1.00 83.62 83 HIS A O 1
ATOM 639 N N . ASP A 1 84 ? 1.481 -5.315 -6.655 1.00 87.62 84 ASP A N 1
ATOM 640 C CA . ASP A 1 84 ? 1.266 -5.642 -8.069 1.00 87.62 84 ASP A CA 1
ATOM 641 C C . ASP A 1 84 ? 1.793 -4.528 -8.984 1.00 87.62 84 ASP A C 1
ATOM 643 O O . ASP A 1 84 ? 2.513 -4.808 -9.944 1.00 87.62 84 ASP A O 1
ATOM 647 N N . VAL A 1 85 ? 1.492 -3.264 -8.668 1.00 80.62 85 VAL A N 1
ATOM 648 C CA . VAL A 1 85 ? 1.984 -2.103 -9.428 1.00 80.62 85 VAL A CA 1
ATOM 649 C C . VAL A 1 85 ? 3.510 -2.016 -9.382 1.00 80.62 85 VAL A C 1
ATOM 651 O O . VAL A 1 85 ? 4.135 -1.785 -10.417 1.00 80.62 85 VAL A O 1
ATOM 654 N N . GLN A 1 86 ? 4.122 -2.242 -8.217 1.00 82.25 86 GLN A N 1
ATOM 655 C CA . GLN A 1 86 ? 5.581 -2.269 -8.063 1.00 82.25 86 GLN A CA 1
ATOM 656 C C . GLN A 1 86 ? 6.220 -3.360 -8.927 1.00 82.25 86 GLN A C 1
ATOM 658 O O . GLN A 1 86 ? 7.165 -3.080 -9.662 1.00 82.25 86 GLN A O 1
ATOM 663 N N . ARG A 1 87 ? 5.657 -4.573 -8.927 1.00 86.31 87 ARG A N 1
ATOM 664 C CA . ARG A 1 87 ? 6.134 -5.686 -9.763 1.00 86.31 87 ARG A CA 1
ATOM 665 C C . ARG A 1 87 ? 6.049 -5.358 -11.251 1.00 86.31 87 ARG A C 1
ATOM 667 O O . ARG A 1 87 ? 6.986 -5.613 -12.000 1.00 86.31 87 ARG A O 1
ATOM 674 N N . VAL A 1 88 ? 4.932 -4.781 -11.696 1.00 84.31 88 VAL A N 1
ATOM 675 C CA . VAL A 1 88 ? 4.765 -4.369 -13.099 1.00 84.31 88 VAL A CA 1
ATOM 676 C C . VAL A 1 88 ? 5.755 -3.258 -13.460 1.00 84.31 88 VAL A C 1
ATOM 678 O O . VAL A 1 88 ? 6.362 -3.306 -14.526 1.00 84.31 88 VAL A O 1
ATOM 681 N N . SER A 1 89 ? 5.959 -2.289 -12.568 1.00 78.38 89 SER A N 1
ATOM 682 C CA . SER A 1 89 ? 6.940 -1.208 -12.725 1.00 78.38 89 SER A CA 1
ATOM 683 C C . SER A 1 89 ? 8.372 -1.742 -12.868 1.00 78.38 89 SER A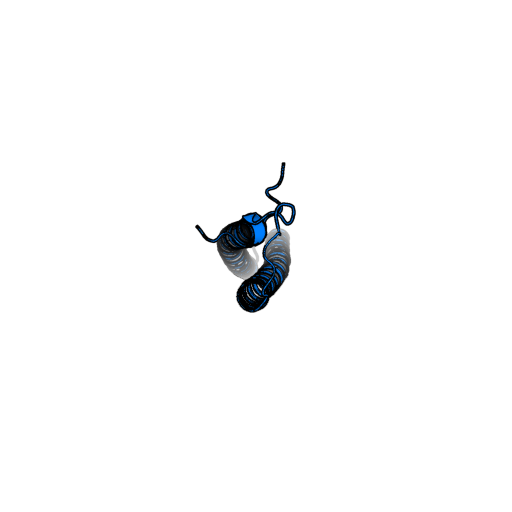 C 1
ATOM 685 O O . SER A 1 89 ? 9.125 -1.276 -13.727 1.00 78.38 89 SER A O 1
ATOM 687 N N . GLU A 1 90 ? 8.741 -2.755 -12.082 1.00 82.19 90 GLU A N 1
ATOM 688 C CA . GLU A 1 90 ? 10.031 -3.445 -12.175 1.00 82.19 90 GLU A CA 1
ATOM 689 C C . GLU A 1 90 ? 10.195 -4.160 -13.521 1.00 82.19 90 GLU A C 1
ATOM 691 O O . GLU A 1 90 ? 11.158 -3.894 -14.239 1.00 82.19 90 GLU A O 1
ATOM 696 N N . VAL A 1 91 ? 9.205 -4.957 -13.936 1.00 85.94 91 VAL A N 1
ATOM 697 C CA . VAL A 1 91 ? 9.210 -5.634 -15.247 1.00 85.94 91 VAL A CA 1
ATOM 698 C C . VAL A 1 91 ? 9.309 -4.631 -16.399 1.00 85.94 91 VAL A C 1
ATOM 700 O O . VAL A 1 91 ? 10.054 -4.850 -17.358 1.00 85.94 91 VAL A O 1
ATOM 703 N N . MET A 1 92 ? 8.592 -3.506 -16.322 1.00 78.94 92 MET A N 1
ATOM 704 C CA . MET A 1 92 ? 8.676 -2.451 -17.334 1.00 78.94 92 MET A CA 1
ATOM 705 C C . MET A 1 92 ? 10.056 -1.797 -17.369 1.00 78.94 92 MET A C 1
ATOM 707 O O . MET A 1 92 ? 10.557 -1.504 -18.451 1.00 78.94 92 MET A O 1
ATOM 711 N N . ARG A 1 93 ? 10.701 -1.602 -16.215 1.00 77.88 93 ARG A N 1
ATOM 712 C CA . ARG A 1 93 ? 12.069 -1.074 -16.134 1.00 77.88 93 ARG A CA 1
ATOM 713 C C . ARG A 1 93 ? 13.082 -2.029 -16.760 1.00 77.88 93 ARG A C 1
ATOM 715 O O . ARG A 1 93 ? 13.942 -1.582 -17.512 1.00 77.88 93 ARG A O 1
ATOM 722 N N . GLU A 1 94 ? 12.976 -3.322 -16.469 1.00 82.44 94 GLU A N 1
ATOM 723 C CA . GLU A 1 94 ? 13.840 -4.351 -17.057 1.00 82.44 94 GLU A CA 1
ATOM 724 C C . GLU A 1 94 ? 13.648 -4.465 -18.568 1.00 82.44 94 GLU A C 1
ATOM 726 O O . GLU A 1 94 ? 14.620 -4.568 -19.315 1.00 82.44 94 GLU A O 1
ATOM 731 N N . THR A 1 95 ? 12.395 -4.414 -19.024 1.00 80.44 95 THR A N 1
ATOM 732 C CA . THR A 1 95 ? 12.060 -4.435 -20.452 1.00 80.44 95 THR A CA 1
ATOM 733 C C . THR A 1 95 ? 12.623 -3.203 -21.145 1.00 80.44 95 THR A C 1
ATOM 735 O O . THR A 1 95 ? 13.320 -3.342 -22.143 1.00 80.44 95 THR A O 1
ATOM 738 N N . ALA A 1 96 ? 12.427 -2.015 -20.567 1.00 74.50 96 ALA A N 1
ATOM 739 C CA . ALA A 1 96 ? 12.981 -0.775 -21.095 1.00 74.50 96 ALA A CA 1
ATOM 740 C C . ALA A 1 96 ? 14.512 -0.814 -21.175 1.00 74.50 96 ALA A C 1
ATOM 742 O O . ALA A 1 96 ? 15.064 -0.366 -22.170 1.00 74.50 96 ALA A O 1
ATOM 743 N N . ALA A 1 97 ? 15.204 -1.362 -20.171 1.00 72.75 97 ALA A N 1
ATOM 744 C CA . ALA A 1 97 ? 16.661 -1.499 -20.198 1.00 72.75 97 ALA A CA 1
ATOM 745 C C . ALA A 1 97 ? 17.137 -2.496 -21.271 1.00 72.75 97 ALA A C 1
ATOM 747 O O . ALA A 1 97 ? 18.148 -2.266 -21.932 1.00 72.75 97 ALA A O 1
ATOM 748 N N . ARG A 1 98 ? 16.405 -3.601 -21.459 1.00 76.50 98 ARG A N 1
ATOM 749 C CA . ARG A 1 98 ? 16.719 -4.628 -22.462 1.00 76.50 98 ARG A CA 1
ATOM 750 C C . ARG A 1 98 ? 16.486 -4.133 -23.888 1.00 76.50 98 ARG A C 1
ATOM 752 O O . ARG A 1 98 ? 17.328 -4.358 -24.751 1.00 76.50 98 ARG A O 1
ATOM 759 N N . GLU A 1 99 ? 15.345 -3.498 -24.134 1.00 72.62 99 GLU A N 1
ATOM 760 C CA . GLU A 1 99 ? 14.985 -2.976 -25.454 1.00 72.62 99 GLU A CA 1
ATOM 761 C C . GLU A 1 99 ? 15.891 -1.818 -25.863 1.00 72.62 99 GLU A C 1
ATOM 763 O O . GLU A 1 99 ? 16.315 -1.773 -27.011 1.00 72.62 99 GLU A O 1
ATOM 768 N N . ASP A 1 100 ? 16.265 -0.942 -24.930 1.00 67.56 100 ASP A N 1
ATOM 769 C CA . ASP A 1 100 ? 17.210 0.148 -25.195 1.00 67.56 100 ASP A CA 1
ATOM 770 C C . ASP A 1 100 ? 18.582 -0.376 -25.632 1.00 67.56 100 ASP A C 1
ATOM 772 O O . ASP A 1 100 ? 19.116 0.059 -26.649 1.00 67.56 100 ASP A O 1
ATOM 776 N N . GLY A 1 101 ? 19.106 -1.399 -24.943 1.00 61.75 101 GLY A N 1
ATOM 777 C CA . GLY A 1 101 ? 20.344 -2.070 -25.349 1.00 61.75 101 GLY A CA 1
ATOM 778 C C . GLY A 1 101 ? 20.256 -2.675 -26.753 1.00 61.75 101 GLY A C 1
ATOM 779 O O . GLY A 1 101 ? 21.146 -2.464 -27.571 1.00 61.75 101 GLY A O 1
ATOM 780 N N . ALA A 1 102 ? 19.152 -3.357 -27.071 1.00 62.75 102 ALA A N 1
ATOM 781 C CA . ALA A 1 102 ? 18.943 -3.958 -28.389 1.00 62.75 102 ALA A CA 1
ATOM 782 C C . ALA A 1 102 ? 18.790 -2.912 -29.509 1.00 62.75 102 ALA A C 1
ATOM 784 O O . ALA A 1 102 ? 19.260 -3.119 -30.628 1.00 62.75 102 ALA A O 1
ATOM 785 N N . ILE A 1 103 ? 18.135 -1.785 -29.220 1.00 64.69 103 ILE A N 1
ATOM 786 C CA . ILE A 1 103 ? 17.940 -0.681 -30.163 1.00 64.69 103 ILE A CA 1
ATOM 787 C C . ILE A 1 103 ? 19.270 0.053 -30.407 1.00 64.69 103 ILE A C 1
ATOM 789 O O . ILE A 1 103 ? 19.590 0.353 -31.559 1.00 64.69 103 ILE A O 1
ATOM 793 N N . GLN A 1 104 ? 20.080 0.268 -29.367 1.00 61.31 104 GLN A N 1
ATOM 794 C CA . GLN A 1 104 ? 21.418 0.849 -29.488 1.00 61.31 104 GLN A CA 1
ATOM 795 C C . GLN A 1 104 ? 22.367 -0.063 -30.280 1.00 61.31 104 GLN A C 1
ATOM 797 O O . GLN A 1 104 ? 22.994 0.395 -31.232 1.00 61.31 104 GLN A O 1
ATOM 802 N N . GLU A 1 105 ? 22.405 -1.363 -29.971 1.00 60.00 105 GLU A N 1
ATOM 803 C CA . GLU A 1 105 ? 23.190 -2.351 -30.726 1.00 60.00 105 GLU A CA 1
ATOM 804 C C . GLU A 1 105 ? 22.773 -2.410 -32.202 1.00 60.00 105 GLU A C 1
ATOM 806 O O . GLU A 1 105 ? 23.626 -2.466 -33.090 1.00 60.00 105 GLU A O 1
ATOM 811 N N . ALA A 1 106 ? 21.467 -2.355 -32.487 1.00 63.62 106 ALA A N 1
ATOM 812 C CA . ALA A 1 106 ? 20.957 -2.326 -33.853 1.00 63.62 106 ALA A CA 1
ATOM 813 C C . ALA A 1 106 ? 21.358 -1.045 -34.597 1.00 63.62 106 ALA A C 1
ATOM 815 O O . ALA A 1 106 ? 21.667 -1.120 -35.786 1.00 63.62 106 ALA A O 1
ATOM 816 N N . VAL A 1 107 ? 21.377 0.111 -33.925 1.00 63.03 107 VAL A N 1
ATOM 817 C CA . VAL A 1 107 ? 21.841 1.377 -34.511 1.00 63.03 107 VAL A CA 1
ATOM 818 C C . VAL A 1 107 ? 23.342 1.366 -34.762 1.00 63.03 107 VAL A C 1
ATOM 820 O O . VAL A 1 107 ? 23.751 1.725 -35.867 1.00 63.03 107 VAL A O 1
ATOM 823 N N . ASP A 1 108 ? 24.142 0.907 -33.800 1.00 62.56 108 ASP A N 1
ATOM 824 C CA . ASP A 1 108 ? 25.602 0.829 -33.914 1.00 62.56 108 ASP A CA 1
ATOM 825 C C . ASP A 1 108 ? 26.042 -0.183 -34.986 1.00 62.56 108 ASP A C 1
ATOM 827 O O . ASP A 1 108 ? 27.025 0.040 -35.695 1.00 62.56 108 ASP A O 1
ATOM 831 N N . ALA A 1 109 ? 25.290 -1.275 -35.160 1.00 65.06 109 ALA A N 1
ATOM 832 C CA . ALA A 1 109 ? 25.495 -2.244 -36.235 1.00 65.06 109 ALA A CA 1
ATOM 833 C C . ALA A 1 109 ? 24.978 -1.757 -37.603 1.00 65.06 109 ALA A C 1
ATOM 835 O O . ALA A 1 109 ? 25.341 -2.323 -38.642 1.00 65.06 109 ALA A O 1
ATOM 836 N N . SER A 1 110 ? 24.125 -0.728 -37.637 1.00 57.31 110 SER A N 1
ATOM 837 C CA . SER A 1 110 ? 23.585 -0.182 -38.880 1.00 57.31 110 SER A CA 1
ATOM 838 C C . SER A 1 110 ? 24.579 0.800 -39.508 1.00 57.31 110 SER A C 1
ATOM 840 O O . SER A 1 110 ? 25.002 1.780 -38.902 1.00 57.31 110 SER A O 1
ATOM 842 N N . ASN A 1 111 ? 24.901 0.598 -40.785 1.00 55.28 111 ASN A N 1
ATOM 843 C CA . ASN A 1 111 ? 25.799 1.479 -41.537 1.00 55.28 111 ASN A CA 1
ATOM 844 C C . ASN A 1 111 ? 25.082 2.750 -42.061 1.00 55.28 111 ASN A C 1
ATOM 846 O O . ASN A 1 111 ? 25.394 3.247 -43.145 1.00 55.28 111 ASN A O 1
ATOM 850 N N . ILE A 1 112 ? 24.054 3.238 -41.350 1.00 58.81 112 ILE A N 1
ATOM 851 C CA . ILE A 1 112 ? 23.218 4.357 -41.800 1.00 58.81 112 ILE A CA 1
ATOM 852 C C . ILE A 1 112 ? 23.928 5.685 -41.503 1.00 58.81 112 ILE A C 1
ATOM 854 O O . ILE A 1 112 ? 23.828 6.259 -40.420 1.00 58.81 112 ILE A O 1
ATOM 858 N N . GLN A 1 113 ? 24.609 6.222 -42.513 1.00 54.69 113 GLN A N 1
ATOM 859 C CA . GLN A 1 113 ? 25.046 7.617 -42.533 1.00 54.69 113 GLN A CA 1
ATOM 860 C C . GLN A 1 113 ? 23.914 8.478 -43.111 1.00 54.69 113 GLN A C 1
ATOM 862 O O . GLN A 1 113 ? 23.689 8.472 -44.317 1.00 54.69 113 GLN A O 1
ATOM 867 N N . GLY A 1 114 ? 23.165 9.183 -42.257 1.00 51.88 114 GLY A N 1
ATOM 868 C CA . GLY A 1 114 ? 22.100 10.095 -42.710 1.00 51.88 114 GLY A CA 1
ATOM 869 C C . GLY A 1 114 ? 20.847 10.172 -41.839 1.00 51.88 114 GLY A C 1
ATOM 870 O O . GLY A 1 114 ? 19.869 10.796 -42.242 1.00 51.88 114 GLY A O 1
ATOM 871 N N . VAL A 1 115 ? 20.843 9.569 -40.647 1.00 52.72 115 VAL A N 1
ATOM 872 C CA . VAL A 1 115 ? 19.741 9.740 -39.691 1.00 52.72 115 VAL A CA 1
ATOM 873 C C . VAL A 1 115 ? 19.826 11.130 -39.051 1.00 52.72 115 VAL A C 1
ATOM 875 O O . VAL A 1 115 ? 20.431 11.306 -37.992 1.00 52.72 115 VAL A O 1
ATOM 878 N N . HIS A 1 116 ? 19.270 12.125 -39.737 1.00 49.12 116 HIS A N 1
ATOM 879 C CA . HIS A 1 116 ? 19.161 13.501 -39.245 1.00 49.12 116 HIS A CA 1
ATOM 880 C C . HIS A 1 116 ? 17.812 13.784 -38.556 1.00 49.12 116 HIS A C 1
ATOM 882 O O . HIS A 1 116 ? 17.753 14.714 -37.759 1.00 49.12 116 HIS A O 1
ATOM 888 N N . ASP A 1 117 ? 16.793 12.941 -38.788 1.00 47.25 117 ASP A N 1
ATOM 889 C CA . ASP A 1 117 ? 15.407 13.157 -38.327 1.00 47.25 117 ASP A CA 1
ATOM 890 C C . ASP A 1 117 ? 14.858 12.094 -37.356 1.00 47.25 117 ASP A C 1
ATOM 892 O O . ASP A 1 117 ? 13.749 12.254 -36.847 1.00 47.25 117 ASP A O 1
ATOM 896 N N . ILE A 1 118 ? 15.594 11.012 -37.056 1.00 48.84 118 ILE A N 1
ATOM 897 C CA . ILE A 1 118 ? 15.242 10.199 -35.880 1.00 48.84 118 ILE A CA 1
ATOM 898 C C . ILE A 1 118 ? 15.845 10.923 -34.696 1.00 48.84 118 ILE A C 1
ATOM 900 O O . ILE A 1 118 ? 17.064 11.108 -34.635 1.00 48.84 118 ILE A O 1
ATOM 904 N N . ASP A 1 119 ? 14.976 11.363 -33.794 1.00 46.59 119 ASP A N 1
ATOM 905 C CA . ASP A 1 119 ? 15.371 12.078 -32.600 1.00 46.59 119 ASP A CA 1
ATOM 906 C C . ASP A 1 119 ? 16.371 11.219 -31.816 1.00 46.59 119 ASP A C 1
ATOM 908 O O . ASP A 1 119 ? 16.021 10.254 -31.131 1.00 46.59 119 ASP A O 1
ATOM 912 N N . ARG A 1 120 ? 17.659 11.554 -31.959 1.00 50.22 120 ARG A N 1
ATOM 913 C CA . ARG A 1 120 ? 18.766 10.902 -31.253 1.00 50.22 120 ARG A CA 1
ATOM 914 C C . ARG A 1 120 ? 18.589 11.001 -29.736 1.00 50.22 120 ARG A C 1
ATOM 916 O O . ARG A 1 120 ? 19.344 10.363 -29.021 1.00 50.22 120 ARG A O 1
ATOM 923 N N . LEU A 1 121 ? 17.617 11.771 -29.237 1.00 46.28 121 LEU A N 1
ATOM 924 C CA . LEU A 1 121 ? 17.211 11.799 -27.834 1.00 46.28 121 LEU A CA 1
ATOM 925 C C . LEU A 1 121 ? 16.592 10.487 -27.329 1.00 46.28 121 LEU A C 1
ATOM 927 O O . LEU A 1 121 ? 16.615 10.268 -26.123 1.00 46.28 121 LEU A O 1
ATOM 931 N N . TRP A 1 122 ? 16.088 9.597 -28.197 1.00 48.22 122 TRP A N 1
ATOM 932 C CA . TRP A 1 122 ? 15.777 8.225 -27.762 1.00 48.22 122 TRP A CA 1
ATOM 933 C C . TRP A 1 122 ? 17.068 7.442 -27.454 1.00 48.22 122 TRP A C 1
ATOM 935 O O . TRP A 1 122 ? 17.083 6.621 -26.554 1.00 48.22 122 TRP A O 1
ATOM 945 N N . PHE A 1 123 ? 18.166 7.758 -28.145 1.00 48.69 123 PHE A N 1
ATOM 946 C CA . PHE A 1 123 ? 19.444 7.036 -28.089 1.00 48.69 123 PHE A CA 1
ATOM 947 C C . PHE A 1 123 ? 20.505 7.679 -27.184 1.00 48.69 123 PHE A C 1
ATOM 949 O O . PHE A 1 123 ? 21.557 7.097 -26.931 1.00 48.69 123 PHE A O 1
ATOM 956 N N . LYS A 1 124 ? 20.297 8.921 -26.739 1.00 43.09 124 LYS A N 1
ATOM 957 C CA . LYS A 1 124 ? 21.284 9.645 -25.935 1.00 43.09 124 LYS A CA 1
ATOM 958 C C . LYS A 1 124 ? 21.123 9.304 -24.459 1.00 43.09 124 LYS A C 1
ATOM 960 O O . LYS A 1 124 ? 20.272 9.863 -23.771 1.00 43.09 124 LYS A O 1
ATOM 965 N N . GLN A 1 125 ? 22.002 8.421 -23.996 1.00 43.03 125 GLN A N 1
ATOM 966 C CA . GLN A 1 125 ? 22.440 8.380 -22.606 1.00 43.03 125 GLN A CA 1
ATOM 967 C C . GLN A 1 125 ? 23.224 9.664 -22.295 1.00 43.03 125 GLN A C 1
ATOM 969 O O . GLN A 1 125 ? 24.201 9.960 -22.985 1.00 43.03 125 GLN A O 1
ATOM 974 N N . ASP A 1 126 ? 22.794 10.401 -21.271 1.00 36.28 126 ASP A N 1
ATOM 975 C CA . ASP A 1 126 ? 23.699 11.213 -20.446 1.00 36.28 126 ASP A CA 1
ATOM 976 C C . ASP A 1 126 ? 24.012 10.424 -19.166 1.00 36.28 126 ASP A C 1
ATOM 978 O O . ASP A 1 126 ? 23.058 9.843 -18.585 1.00 36.28 126 ASP A O 1
#